Protein AF-A0A3C0SWF6-F1 (afdb_monomer_lite)

Structure (mmCIF, N/CA/C/O backbone):
data_AF-A0A3C0SWF6-F1
#
_entry.id   AF-A0A3C0SWF6-F1
#
loop_
_atom_site.group_PDB
_atom_site.id
_atom_site.type_symbol
_atom_site.label_atom_id
_atom_site.label_alt_id
_atom_site.label_comp_id
_atom_site.label_asym_id
_atom_site.label_entity_id
_atom_site.label_seq_id
_atom_site.pdbx_PDB_ins_code
_atom_site.Cartn_x
_atom_site.Cartn_y
_atom_site.Cartn_z
_atom_site.occupancy
_atom_site.B_iso_or_equiv
_atom_site.auth_seq_id
_atom_site.auth_comp_id
_atom_site.auth_asym_id
_atom_site.auth_atom_id
_atom_site.pdbx_PDB_model_num
ATOM 1 N N . TRP A 1 1 ? 19.544 6.822 5.016 1.00 83.38 1 TRP A N 1
ATOM 2 C CA . TRP A 1 1 ? 19.284 5.427 5.422 1.00 83.38 1 TRP A CA 1
ATOM 3 C C . TRP A 1 1 ? 18.343 4.693 4.468 1.00 83.38 1 TRP A C 1
ATOM 5 O O . TRP A 1 1 ? 18.653 3.561 4.150 1.00 83.38 1 TRP A O 1
ATOM 15 N N . LYS A 1 2 ? 17.241 5.299 3.978 1.00 89.31 2 LYS A N 1
ATOM 16 C CA . LYS A 1 2 ? 16.366 4.669 2.956 1.00 89.31 2 LYS A CA 1
ATOM 17 C C . LYS A 1 2 ? 16.776 4.897 1.496 1.00 89.31 2 LYS A C 1
ATOM 19 O O . LYS A 1 2 ? 16.280 4.185 0.640 1.00 89.31 2 LYS A O 1
ATOM 24 N N . LEU A 1 3 ? 17.607 5.907 1.227 1.00 92.38 3 LEU A N 1
ATOM 25 C CA . LEU A 1 3 ? 18.119 6.206 -0.112 1.00 92.38 3 LEU A CA 1
ATOM 26 C C . LEU A 1 3 ? 19.487 5.544 -0.289 1.00 92.38 3 LEU A C 1
ATOM 28 O O . LEU A 1 3 ? 20.330 5.636 0.609 1.00 92.38 3 LEU A O 1
ATOM 32 N N . SER A 1 4 ? 19.685 4.905 -1.434 1.00 94.38 4 SER A N 1
ATOM 33 C CA . SER A 1 4 ? 20.866 4.139 -1.811 1.00 94.38 4 SER A CA 1
ATOM 34 C C . SER A 1 4 ? 21.376 4.560 -3.199 1.00 94.38 4 SER A C 1
ATOM 36 O O . SER A 1 4 ? 20.613 5.115 -3.992 1.00 94.38 4 SER A O 1
ATOM 38 N N . PRO A 1 5 ? 22.644 4.274 -3.549 1.00 94.62 5 PRO A N 1
ATOM 39 C CA . PRO A 1 5 ? 23.162 4.521 -4.899 1.00 94.62 5 PRO A CA 1
ATOM 40 C C . PRO A 1 5 ? 22.346 3.836 -6.008 1.00 94.62 5 PRO A C 1
ATOM 42 O O . PRO A 1 5 ? 22.230 4.365 -7.110 1.00 94.62 5 PRO A O 1
ATOM 45 N N . MET A 1 6 ? 21.711 2.700 -5.700 1.00 94.12 6 MET A N 1
ATOM 46 C CA . MET A 1 6 ? 20.859 1.968 -6.640 1.00 94.12 6 MET A CA 1
ATOM 47 C C . MET A 1 6 ? 19.614 2.766 -7.064 1.00 94.12 6 MET A C 1
ATOM 49 O O . MET A 1 6 ? 19.098 2.574 -8.164 1.00 94.12 6 MET A O 1
ATOM 53 N N . ASP A 1 7 ? 19.140 3.705 -6.240 1.00 95.25 7 ASP A N 1
ATOM 54 C CA . ASP A 1 7 ? 17.990 4.552 -6.586 1.00 95.25 7 ASP A CA 1
ATOM 55 C C . ASP A 1 7 ? 18.318 5.524 -7.735 1.00 95.25 7 ASP A C 1
ATOM 57 O O . ASP A 1 7 ? 17.443 5.896 -8.517 1.00 95.25 7 ASP A O 1
ATOM 61 N N . LEU A 1 8 ? 19.590 5.916 -7.879 1.00 94.19 8 LEU A N 1
ATOM 62 C CA . LEU A 1 8 ? 20.048 6.752 -8.992 1.00 94.19 8 LEU A CA 1
ATOM 63 C C . LEU A 1 8 ? 20.180 5.934 -10.280 1.00 94.19 8 LEU A C 1
ATOM 65 O O . LEU A 1 8 ? 19.680 6.349 -11.326 1.00 94.19 8 LEU A O 1
ATOM 69 N N . GLU A 1 9 ? 20.785 4.750 -10.186 1.00 95.19 9 GLU A N 1
ATOM 70 C CA . GLU A 1 9 ? 20.928 3.822 -11.314 1.00 95.19 9 GLU A CA 1
ATOM 71 C C . GLU A 1 9 ? 19.566 3.371 -11.852 1.00 95.19 9 GLU A C 1
ATOM 73 O O . GLU A 1 9 ? 19.321 3.380 -13.059 1.00 95.19 9 GLU A O 1
ATOM 78 N N . SER A 1 10 ? 18.633 3.035 -10.957 1.00 93.88 10 SER A N 1
ATOM 79 C CA . SER A 1 10 ? 17.275 2.649 -11.352 1.00 93.88 10 SER A CA 1
ATOM 80 C C . SER A 1 10 ? 16.518 3.787 -12.033 1.00 93.88 10 SER A C 1
ATOM 82 O O . SER A 1 10 ? 15.795 3.545 -13.002 1.00 93.88 10 SER A O 1
ATOM 84 N N . ARG A 1 11 ? 16.741 5.039 -11.613 1.00 94.62 11 ARG A N 1
ATOM 85 C CA . ARG A 1 11 ? 16.189 6.213 -12.296 1.00 94.62 11 ARG A CA 1
ATOM 86 C C . ARG A 1 11 ? 16.772 6.395 -13.699 1.00 94.62 11 ARG A C 1
ATOM 88 O O . ARG A 1 11 ? 16.016 6.709 -14.615 1.00 94.62 11 ARG A O 1
ATOM 95 N N . ALA A 1 12 ? 18.079 6.196 -13.884 1.00 96.75 12 ALA A N 1
ATOM 96 C CA . ALA A 1 12 ? 18.709 6.260 -15.207 1.00 96.75 12 ALA A CA 1
ATOM 97 C C . ALA A 1 12 ? 18.172 5.170 -16.156 1.00 96.75 12 ALA A C 1
ATOM 99 O O . ALA A 1 12 ? 17.997 5.412 -17.348 1.00 96.75 12 ALA A O 1
ATOM 100 N N . LYS A 1 13 ? 17.823 4.000 -15.609 1.00 97.06 13 LYS A N 1
ATOM 101 C CA . LYS A 1 13 ? 17.287 2.838 -16.335 1.00 97.06 13 LYS A CA 1
ATOM 102 C C . LYS A 1 13 ? 15.761 2.805 -16.448 1.00 97.06 13 LYS A C 1
ATOM 104 O O . LYS A 1 13 ? 15.183 1.747 -16.689 1.00 97.06 13 LYS A O 1
ATOM 109 N N . TRP A 1 14 ? 15.082 3.944 -16.306 1.00 96.56 14 TRP A N 1
ATOM 110 C CA . TRP A 1 14 ? 13.614 4.031 -16.315 1.00 96.56 14 TRP A CA 1
ATOM 111 C C . TRP A 1 14 ? 12.944 3.249 -17.461 1.00 96.56 14 TRP A C 1
ATOM 113 O O . TRP A 1 14 ? 11.973 2.521 -17.249 1.00 96.56 14 TRP A O 1
ATOM 123 N N . VAL A 1 15 ? 13.477 3.375 -18.681 1.00 98.00 15 VAL A N 1
ATOM 124 C CA . VAL A 1 15 ? 12.935 2.703 -19.874 1.00 98.00 15 VAL A CA 1
ATOM 125 C C . VAL A 1 15 ? 13.114 1.185 -19.799 1.00 98.00 15 VAL A C 1
ATOM 127 O O . VAL A 1 15 ? 12.210 0.446 -20.179 1.00 98.00 15 VAL A O 1
ATOM 130 N N . GLU A 1 16 ? 14.250 0.708 -19.291 1.00 98.19 16 GLU A N 1
ATOM 131 C CA . GLU A 1 16 ? 14.536 -0.725 -19.139 1.00 98.19 16 GLU A CA 1
ATOM 132 C C . GLU A 1 16 ? 13.604 -1.359 -18.102 1.00 98.19 16 GLU A C 1
ATOM 134 O O . GLU A 1 16 ? 12.998 -2.393 -18.374 1.00 98.19 16 GLU A O 1
ATOM 139 N N . TYR A 1 17 ? 13.406 -0.693 -16.959 1.00 97.56 17 TYR A N 1
ATOM 140 C CA . TYR A 1 17 ? 12.436 -1.122 -15.948 1.00 97.56 17 TYR A CA 1
ATOM 141 C C . TYR A 1 17 ? 11.002 -1.120 -16.480 1.00 97.56 17 TYR A C 1
ATOM 143 O O . TYR A 1 17 ? 10.232 -2.022 -16.160 1.00 97.56 17 TYR A O 1
ATOM 151 N N . SER A 1 18 ? 10.645 -0.137 -17.311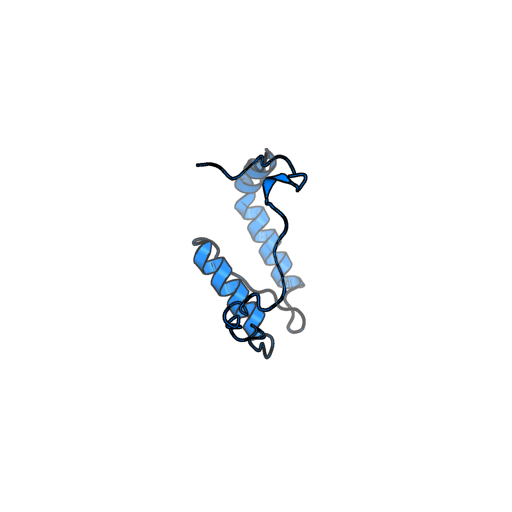 1.00 97.50 18 SER A N 1
ATOM 152 C CA . SER A 1 18 ? 9.315 -0.075 -17.928 1.00 97.50 18 SER A CA 1
ATOM 153 C C . SER A 1 18 ? 9.077 -1.263 -18.862 1.00 97.50 18 SER A C 1
ATOM 155 O O . SER A 1 18 ? 8.056 -1.929 -18.731 1.00 97.50 18 SER A O 1
ATOM 157 N N . LYS A 1 19 ? 10.049 -1.591 -19.726 1.00 98.25 19 LYS A N 1
ATOM 158 C CA . LYS A 1 19 ? 9.978 -2.766 -20.611 1.00 98.25 19 LYS A CA 1
ATOM 159 C C . LYS A 1 19 ? 9.888 -4.072 -19.827 1.00 98.25 19 LYS A C 1
ATOM 161 O O . LYS A 1 19 ? 9.005 -4.874 -20.090 1.00 98.25 19 LYS A O 1
ATOM 166 N N . ALA A 1 20 ? 10.744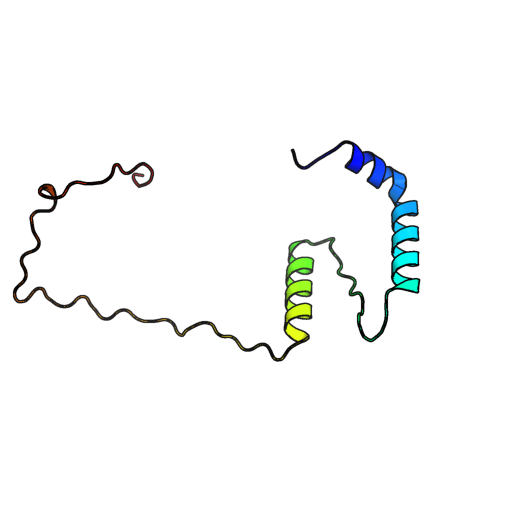 -4.248 -18.819 1.00 98.12 20 ALA A N 1
ATOM 167 C CA . ALA A 1 20 ? 10.724 -5.444 -17.978 1.00 98.12 20 ALA A CA 1
ATOM 168 C C . ALA A 1 20 ? 9.384 -5.614 -17.241 1.00 98.12 20 ALA A C 1
ATOM 170 O O . ALA A 1 20 ? 8.889 -6.730 -17.094 1.00 98.12 20 ALA A O 1
ATOM 171 N N . LYS A 1 21 ? 8.779 -4.507 -16.794 1.00 97.62 21 LYS A N 1
ATOM 172 C CA . LYS A 1 21 ? 7.441 -4.503 -16.198 1.00 97.62 21 LYS A CA 1
ATOM 173 C C . LYS A 1 21 ? 6.391 -4.949 -17.222 1.00 97.62 21 LYS A C 1
ATOM 175 O O . LYS A 1 21 ? 5.583 -5.810 -16.899 1.00 97.62 21 LYS A O 1
ATOM 180 N N . ASP A 1 22 ? 6.406 -4.400 -18.433 1.00 98.06 22 ASP A N 1
ATOM 181 C CA . ASP A 1 22 ? 5.446 -4.766 -19.483 1.00 98.06 22 ASP A CA 1
ATOM 182 C C . ASP A 1 22 ? 5.591 -6.247 -19.901 1.00 98.06 22 ASP A C 1
ATOM 184 O O . ASP A 1 22 ? 4.586 -6.949 -20.013 1.00 98.06 22 ASP A O 1
ATOM 188 N N . ASP A 1 23 ? 6.822 -6.761 -20.011 1.00 98.44 23 ASP A N 1
ATOM 189 C CA . ASP A 1 23 ? 7.093 -8.186 -20.257 1.00 98.44 23 ASP A CA 1
ATOM 190 C C . ASP A 1 23 ? 6.574 -9.076 -19.115 1.00 98.44 23 ASP A C 1
ATOM 192 O O . ASP A 1 23 ? 6.013 -10.145 -19.361 1.00 98.44 23 ASP A O 1
ATOM 196 N N . MET A 1 24 ? 6.719 -8.644 -17.857 1.00 98.25 24 MET A N 1
ATOM 197 C CA . MET A 1 24 ? 6.158 -9.350 -16.700 1.00 98.25 24 MET A CA 1
ATOM 198 C C . MET A 1 24 ? 4.628 -9.424 -16.785 1.00 98.25 24 MET A C 1
ATOM 200 O O . MET A 1 24 ? 4.065 -10.499 -16.571 1.00 98.25 24 MET A O 1
ATOM 204 N N . PHE A 1 25 ? 3.954 -8.319 -17.127 1.00 97.81 25 PHE A N 1
ATOM 205 C CA . PHE A 1 25 ? 2.498 -8.306 -17.313 1.00 97.81 25 PHE A CA 1
ATOM 206 C C . PHE A 1 25 ? 2.073 -9.281 -18.412 1.00 97.81 25 PHE A C 1
ATOM 208 O O . PHE A 1 25 ? 1.211 -10.118 -18.171 1.00 97.81 25 PHE A O 1
ATOM 215 N N . LEU A 1 26 ? 2.738 -9.247 -19.570 1.00 97.69 26 LEU A N 1
ATOM 216 C CA . LEU A 1 26 ? 2.415 -10.109 -20.710 1.00 97.69 26 LEU A CA 1
ATOM 217 C C . LEU A 1 26 ? 2.394 -11.607 -20.362 1.00 97.69 26 LEU A C 1
ATOM 219 O O . LEU A 1 26 ? 1.586 -12.352 -20.908 1.00 97.69 26 LEU A O 1
ATOM 223 N N . HIS A 1 27 ? 3.288 -12.051 -19.476 1.00 97.88 27 HIS A N 1
ATOM 224 C CA . HIS A 1 27 ? 3.450 -13.472 -19.160 1.00 97.88 27 HIS A CA 1
ATOM 225 C C . HIS A 1 27 ? 2.750 -13.914 -17.871 1.00 97.88 27 HIS A C 1
ATOM 227 O O . HIS A 1 27 ? 2.557 -15.114 -17.679 1.00 97.88 27 HIS A O 1
ATOM 233 N N . THR A 1 28 ? 2.424 -12.989 -16.963 1.00 98.19 28 THR A N 1
ATOM 234 C CA . THR A 1 28 ? 1.949 -13.339 -15.611 1.00 98.19 28 THR A CA 1
ATOM 235 C C . THR A 1 28 ? 0.585 -12.765 -15.251 1.00 98.19 28 THR A C 1
ATOM 237 O O . THR A 1 28 ? 0.025 -13.183 -14.242 1.00 98.19 28 THR A O 1
ATOM 240 N N . ASP A 1 29 ? 0.032 -11.856 -16.056 1.00 98.00 29 ASP A N 1
ATOM 241 C CA . ASP A 1 29 ? -1.327 -11.350 -15.867 1.00 98.00 29 ASP A CA 1
ATOM 242 C C . ASP A 1 29 ? -2.348 -12.337 -16.448 1.00 98.00 29 ASP A C 1
ATOM 244 O O . ASP A 1 29 ? -2.552 -12.418 -17.659 1.00 98.00 29 ASP A O 1
ATOM 248 N N . ILE A 1 30 ? -2.946 -13.146 -15.574 1.00 97.81 30 ILE A N 1
ATOM 249 C CA . ILE A 1 30 ? -3.892 -14.209 -15.935 1.00 97.81 30 ILE A CA 1
ATOM 250 C C . ILE A 1 30 ? -5.181 -14.069 -15.129 1.00 97.81 30 ILE A C 1
ATOM 252 O O . ILE A 1 30 ? -5.161 -13.588 -14.000 1.00 97.81 30 ILE A O 1
ATOM 256 N N . GLU A 1 31 ? -6.303 -14.557 -15.660 1.00 96.19 31 GLU A N 1
ATOM 257 C CA . GLU A 1 31 ? -7.625 -14.374 -15.037 1.00 96.19 31 GLU A CA 1
ATOM 258 C C . GLU A 1 31 ? -7.705 -14.903 -13.595 1.00 96.19 31 GLU A C 1
ATOM 260 O O . GLU A 1 31 ? -8.333 -14.275 -12.745 1.00 96.19 31 GLU A O 1
ATOM 265 N N . GLN A 1 32 ? -7.035 -16.021 -13.286 1.00 96.38 32 GLN A N 1
ATOM 266 C CA . GLN A 1 32 ? -7.010 -16.561 -11.920 1.00 96.38 32 GLN A CA 1
ATOM 267 C C . GLN A 1 32 ? -6.093 -15.798 -10.945 1.00 96.38 32 GLN A C 1
ATOM 269 O O . GLN A 1 32 ? -6.182 -16.009 -9.737 1.00 96.38 32 GLN A O 1
ATOM 274 N N . ALA A 1 33 ? -5.188 -14.957 -11.448 1.00 96.19 33 ALA A N 1
ATOM 275 C CA . ALA A 1 33 ? -4.211 -14.211 -10.658 1.00 96.19 33 ALA A CA 1
ATOM 276 C C . ALA A 1 33 ? -3.887 -12.863 -11.335 1.00 96.19 33 ALA A C 1
ATOM 278 O O . ALA A 1 33 ? -2.768 -12.670 -11.816 1.00 96.19 33 ALA A O 1
ATOM 279 N N . PRO A 1 34 ? -4.864 -11.942 -11.404 1.00 96.88 34 PRO A N 1
ATOM 280 C CA . PRO A 1 34 ? -4.715 -10.707 -12.158 1.00 96.88 34 PRO A CA 1
ATOM 281 C C . PRO A 1 34 ? -3.795 -9.715 -11.446 1.00 96.88 34 PRO A C 1
ATOM 283 O O . PRO A 1 34 ? -3.823 -9.569 -10.216 1.00 96.88 34 PRO A O 1
ATOM 286 N N . TRP A 1 35 ? -3.038 -8.957 -12.230 1.00 97.88 35 TRP A N 1
ATOM 287 C CA . TRP A 1 35 ? -2.318 -7.787 -11.757 1.00 97.88 35 TRP A CA 1
ATOM 288 C C . TRP A 1 35 ? -3.189 -6.528 -11.837 1.00 97.88 35 TRP A C 1
ATOM 290 O O . TRP A 1 35 ? -3.787 -6.211 -12.861 1.00 97.88 35 TRP A O 1
ATOM 300 N N . TRP A 1 36 ? -3.183 -5.727 -10.768 1.00 96.81 36 TRP A N 1
ATOM 301 C CA . TRP A 1 36 ? -3.923 -4.463 -10.707 1.00 96.81 36 TRP A CA 1
ATOM 302 C C . TRP A 1 36 ? -2.972 -3.266 -10.681 1.00 96.81 36 TRP A C 1
ATOM 304 O O . TRP A 1 36 ? -2.153 -3.120 -9.772 1.00 96.81 36 TRP A O 1
ATOM 314 N N . VAL A 1 37 ? -3.094 -2.373 -11.665 1.00 97.19 37 VAL A N 1
ATOM 315 C CA . VAL A 1 37 ? -2.272 -1.157 -11.752 1.00 97.19 37 VAL A CA 1
ATOM 316 C C . VAL A 1 37 ? -2.897 -0.036 -10.920 1.00 97.19 37 VAL A C 1
ATOM 318 O O . VAL A 1 37 ? -4.052 0.334 -11.121 1.00 97.19 37 VAL A O 1
ATOM 321 N N . VAL A 1 38 ? -2.118 0.557 -10.011 1.00 97.44 38 VAL A N 1
ATOM 322 C CA . VAL A 1 38 ? -2.556 1.675 -9.158 1.00 97.44 38 VAL A CA 1
ATOM 323 C C . VAL A 1 38 ? -1.753 2.929 -9.493 1.00 97.44 38 VAL A C 1
ATOM 325 O O . VAL A 1 38 ? -0.529 2.935 -9.380 1.00 97.44 38 VAL A O 1
ATOM 328 N N . ASN A 1 39 ? -2.435 4.020 -9.853 1.00 97.31 39 ASN A N 1
ATOM 329 C CA . ASN A 1 39 ? -1.778 5.317 -10.023 1.00 97.31 39 ASN A CA 1
ATOM 330 C C . ASN A 1 39 ? -1.298 5.851 -8.659 1.00 97.31 39 ASN A C 1
ATOM 332 O O . ASN A 1 39 ? -2.103 6.072 -7.747 1.00 97.31 39 ASN A O 1
ATOM 336 N N . ALA A 1 40 ? 0.017 6.056 -8.542 1.00 97.00 40 ALA A N 1
ATOM 337 C CA . ALA A 1 40 ? 0.703 6.392 -7.300 1.00 97.00 40 ALA A CA 1
ATOM 338 C C . ALA A 1 40 ? 1.205 7.845 -7.189 1.00 97.00 40 ALA A C 1
ATOM 340 O O . ALA A 1 40 ? 1.821 8.177 -6.172 1.00 97.00 40 ALA A O 1
ATOM 341 N N . ASP A 1 41 ? 0.904 8.720 -8.157 1.00 97.62 41 ASP A N 1
ATOM 342 C CA . ASP A 1 41 ? 1.377 10.116 -8.151 1.00 97.62 41 ASP A CA 1
ATOM 343 C C . ASP A 1 41 ? 0.897 10.872 -6.900 1.00 97.62 41 ASP A C 1
ATOM 345 O O . ASP A 1 41 ? 1.662 11.575 -6.235 1.00 97.62 41 ASP A O 1
ATOM 349 N N . ILE A 1 42 ? -0.365 10.652 -6.506 1.00 98.25 42 ILE A N 1
ATOM 350 C CA . ILE A 1 42 ? -0.928 11.138 -5.240 1.00 98.25 42 ILE A CA 1
ATOM 351 C C . ILE A 1 42 ? -0.996 9.978 -4.243 1.00 98.25 42 ILE A C 1
ATOM 353 O O . ILE A 1 42 ? -1.949 9.197 -4.225 1.00 98.25 42 ILE A O 1
ATOM 357 N N . LYS A 1 43 ? -0.011 9.912 -3.338 1.00 96.94 43 LYS A N 1
ATOM 358 C CA . LYS A 1 43 ? 0.146 8.825 -2.347 1.00 96.94 43 LYS A CA 1
ATOM 359 C C . LYS A 1 43 ? -1.117 8.528 -1.535 1.00 96.94 43 LYS A C 1
ATOM 361 O O . LYS A 1 43 ? -1.392 7.367 -1.244 1.00 96.94 43 LYS A O 1
ATOM 366 N N . ARG A 1 44 ? -1.877 9.559 -1.140 1.00 97.81 44 ARG A N 1
ATOM 367 C CA . ARG A 1 44 ? -3.125 9.383 -0.375 1.00 97.81 44 ARG A CA 1
ATOM 368 C C . ARG A 1 44 ? -4.168 8.625 -1.197 1.00 97.81 44 ARG A C 1
ATOM 370 O O . ARG A 1 44 ? -4.732 7.656 -0.700 1.00 97.81 44 ARG A O 1
ATOM 377 N N . ASN A 1 45 ? -4.373 9.033 -2.445 1.00 98.25 45 ASN A N 1
ATOM 378 C CA . ASN A 1 45 ? -5.367 8.435 -3.332 1.00 98.25 45 ASN A CA 1
ATOM 379 C C . ASN A 1 45 ? -4.974 7.003 -3.697 1.00 98.25 45 ASN A C 1
ATOM 381 O O . ASN A 1 45 ? -5.806 6.110 -3.611 1.00 98.25 45 ASN A O 1
ATOM 385 N N . ALA A 1 46 ? -3.695 6.768 -4.000 1.00 98.31 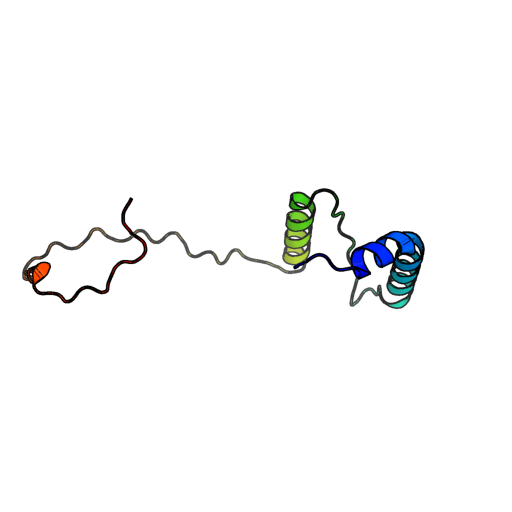46 ALA A N 1
ATOM 386 C CA . ALA A 1 46 ? -3.166 5.438 -4.297 1.00 98.31 46 ALA A CA 1
ATOM 387 C C . ALA A 1 46 ? -3.461 4.430 -3.177 1.00 98.31 46 ALA A C 1
ATOM 389 O O . ALA A 1 46 ? -3.959 3.336 -3.427 1.00 98.31 46 ALA A O 1
ATOM 390 N N . ARG A 1 47 ? -3.212 4.830 -1.922 1.00 98.44 47 ARG A N 1
ATOM 391 C CA . ARG A 1 47 ? -3.475 3.995 -0.741 1.00 98.44 47 ARG A CA 1
ATOM 392 C C . ARG A 1 47 ? -4.962 3.710 -0.567 1.00 98.44 47 ARG A C 1
ATOM 394 O O . ARG A 1 47 ? -5.328 2.556 -0.384 1.00 98.44 47 ARG A O 1
ATOM 401 N N . LEU A 1 48 ? -5.808 4.740 -0.643 1.00 98.00 48 LEU A N 1
ATOM 402 C CA . LEU A 1 48 ? -7.258 4.582 -0.488 1.00 98.00 48 LEU A CA 1
ATOM 403 C C . LEU A 1 48 ? -7.858 3.708 -1.595 1.00 98.00 48 LEU A C 1
ATOM 405 O O . LEU A 1 48 ? -8.663 2.832 -1.299 1.00 98.00 48 LEU A O 1
ATOM 409 N N . ASN A 1 49 ? -7.427 3.900 -2.844 1.00 98.00 49 ASN A N 1
ATOM 410 C CA . ASN A 1 49 ? -7.873 3.094 -3.978 1.00 98.00 49 ASN A CA 1
ATOM 411 C C . ASN A 1 49 ? -7.427 1.636 -3.844 1.00 98.00 49 ASN A C 1
ATOM 413 O O . ASN A 1 49 ? -8.241 0.744 -4.047 1.00 98.00 49 ASN A O 1
ATOM 417 N N . CYS A 1 50 ? -6.173 1.392 -3.450 1.00 98.00 50 CYS A N 1
ATOM 418 C CA . CYS A 1 50 ? -5.658 0.041 -3.231 1.00 98.00 50 CYS A CA 1
ATOM 419 C C . CYS A 1 50 ? -6.434 -0.689 -2.120 1.00 98.00 50 CYS A C 1
ATOM 421 O O . CYS A 1 50 ? -6.914 -1.798 -2.337 1.00 98.00 50 CYS A O 1
ATOM 423 N N . ILE A 1 51 ? -6.641 -0.041 -0.965 1.00 96.06 51 ILE A N 1
ATOM 424 C CA . ILE A 1 51 ? -7.419 -0.610 0.150 1.00 96.06 51 ILE A CA 1
ATOM 425 C C . ILE A 1 51 ? -8.858 -0.894 -0.289 1.00 96.06 51 ILE A C 1
ATOM 427 O O . ILE A 1 51 ? -9.371 -1.981 -0.045 1.00 96.06 51 ILE A O 1
ATOM 431 N N . ARG A 1 52 ? -9.504 0.061 -0.969 1.00 95.50 52 ARG A N 1
ATOM 432 C CA . ARG A 1 52 ? -10.876 -0.104 -1.458 1.00 95.50 52 ARG A CA 1
ATOM 433 C C . ARG A 1 52 ? -10.997 -1.265 -2.444 1.00 95.50 52 ARG A C 1
ATOM 435 O O . ARG A 1 52 ? -11.920 -2.056 -2.302 1.00 95.50 52 ARG A O 1
ATOM 442 N N . HIS A 1 53 ? -10.089 -1.356 -3.417 1.00 96.12 53 HIS A N 1
ATOM 443 C CA . HIS A 1 53 ? -10.071 -2.432 -4.413 1.00 96.12 53 HIS A CA 1
ATOM 444 C C . HIS A 1 53 ? -9.870 -3.800 -3.767 1.00 96.12 53 HIS A C 1
ATOM 446 O O . HIS A 1 53 ? -10.560 -4.750 -4.117 1.00 96.12 53 HIS A O 1
ATOM 452 N N . PHE A 1 54 ? -8.953 -3.896 -2.802 1.00 95.00 54 PHE A N 1
ATOM 453 C CA . PHE A 1 54 ? -8.702 -5.136 -2.076 1.00 95.00 54 PHE A CA 1
ATOM 454 C C . PHE A 1 54 ? -9.927 -5.580 -1.270 1.00 95.00 54 PHE A C 1
ATOM 456 O O . PHE A 1 54 ? -10.353 -6.725 -1.382 1.00 95.00 54 PHE A O 1
ATOM 463 N N . LEU A 1 55 ? -10.534 -4.665 -0.505 1.00 94.38 55 LEU A N 1
ATOM 464 C CA . LEU A 1 55 ? -11.734 -4.966 0.276 1.00 94.38 55 LEU A CA 1
ATOM 465 C C . LEU A 1 55 ? -12.937 -5.319 -0.607 1.00 94.38 55 LEU A C 1
ATOM 467 O O . LEU A 1 55 ? -13.767 -6.108 -0.178 1.00 94.38 55 LEU A O 1
ATOM 471 N N . SER A 1 56 ? -13.031 -4.790 -1.835 1.00 93.88 56 SER A N 1
ATOM 472 C CA . SER A 1 56 ? -14.128 -5.126 -2.752 1.00 93.88 56 SER A CA 1
ATOM 473 C C . SER A 1 56 ? -14.005 -6.506 -3.403 1.00 93.88 56 SER A C 1
ATOM 475 O O . SER A 1 56 ? -14.947 -6.922 -4.071 1.00 93.88 56 SER A O 1
ATOM 477 N N . GLN A 1 57 ? -12.873 -7.206 -3.258 1.00 93.50 57 GLN A N 1
ATOM 478 C CA . GLN A 1 57 ? -12.720 -8.577 -3.773 1.00 93.50 57 GLN A CA 1
ATOM 479 C C . GLN A 1 57 ? -13.446 -9.621 -2.911 1.00 93.50 57 GLN A C 1
ATOM 481 O O . GLN A 1 57 ? -13.591 -10.768 -3.325 1.00 93.50 57 GLN A O 1
ATOM 486 N N . PHE A 1 58 ? -13.890 -9.238 -1.714 1.00 91.44 58 PHE A N 1
ATOM 487 C CA . PHE A 1 58 ? -14.535 -10.122 -0.750 1.00 91.44 58 PHE A CA 1
ATOM 488 C C . PHE A 1 58 ? -15.782 -9.438 -0.184 1.00 91.44 58 PHE A C 1
ATOM 490 O O . PHE A 1 58 ? -15.879 -8.211 -0.191 1.00 91.44 58 PHE A O 1
ATOM 497 N N . ASP A 1 59 ? -16.724 -10.216 0.347 1.00 90.62 59 ASP A N 1
ATOM 498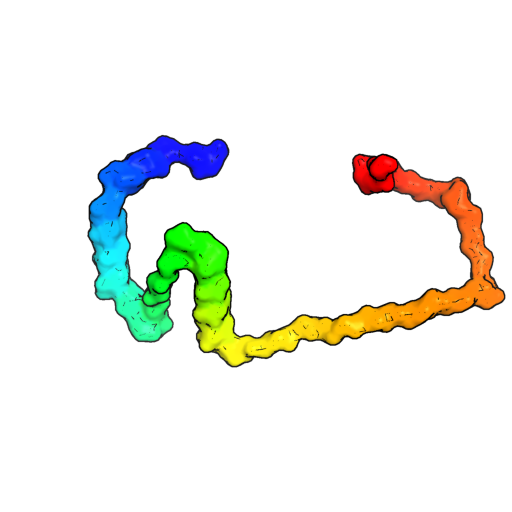 C CA . ASP A 1 59 ? -17.854 -9.671 1.108 1.00 90.62 59 ASP A CA 1
ATOM 499 C C . ASP A 1 59 ? -17.374 -9.219 2.499 1.00 90.62 59 ASP A C 1
ATOM 501 O O . ASP A 1 59 ? -17.519 -9.914 3.506 1.00 90.62 59 ASP A O 1
ATOM 505 N N . TYR A 1 60 ? -16.668 -8.086 2.528 1.00 87.12 60 TYR A N 1
ATOM 506 C CA . TYR A 1 60 ? -16.109 -7.516 3.745 1.00 87.12 60 TYR A CA 1
ATOM 507 C C . TYR A 1 60 ? -17.209 -6.868 4.590 1.00 87.12 60 TYR A C 1
ATOM 509 O O . TYR A 1 60 ? -17.854 -5.906 4.169 1.00 87.12 60 TYR A O 1
ATOM 517 N N . GLN A 1 61 ? -17.360 -7.353 5.821 1.00 87.50 61 GLN A N 1
ATOM 518 C CA . GLN A 1 61 ? -18.242 -6.766 6.824 1.00 87.50 61 GLN A CA 1
ATOM 519 C C . GLN A 1 61 ? -17.426 -5.991 7.856 1.00 87.50 61 GLN A C 1
ATOM 521 O O . GLN A 1 61 ? -16.343 -6.417 8.263 1.00 87.50 61 GLN A O 1
ATOM 526 N N . ASP A 1 62 ? -17.955 -4.850 8.293 1.00 84.44 62 ASP A N 1
ATOM 527 C CA . ASP A 1 62 ? -17.343 -4.085 9.372 1.00 84.44 62 ASP A CA 1
ATOM 528 C C . ASP A 1 62 ? -17.535 -4.819 10.705 1.00 84.44 62 ASP A C 1
ATOM 530 O O . ASP A 1 62 ? -18.646 -4.931 11.221 1.00 84.44 62 ASP A O 1
ATOM 534 N N . LEU A 1 63 ? -16.432 -5.335 11.247 1.00 85.94 63 LEU A N 1
ATOM 535 C CA . LEU A 1 63 ? -16.388 -6.036 12.531 1.00 85.94 6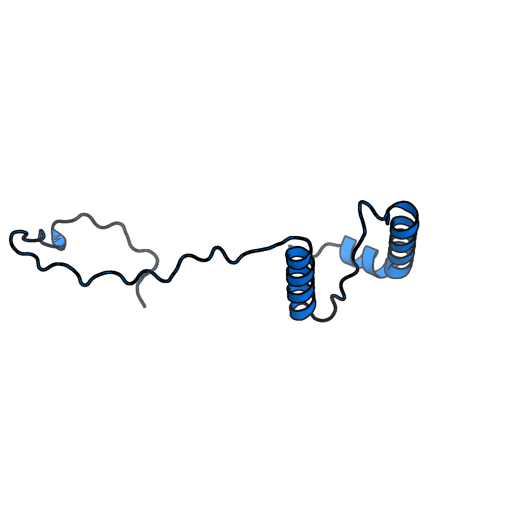3 LEU A CA 1
ATOM 536 C C . LEU A 1 63 ? -16.051 -5.103 13.699 1.00 85.94 63 LEU A C 1
ATOM 538 O O . LEU A 1 63 ? -15.756 -5.588 14.794 1.00 85.94 63 LEU A O 1
ATOM 542 N N . THR A 1 64 ? -16.043 -3.783 13.484 1.00 87.88 64 THR A N 1
ATOM 543 C CA . THR A 1 64 ? -15.762 -2.814 14.544 1.00 87.88 64 THR A CA 1
ATOM 544 C C . THR A 1 64 ? -16.761 -3.021 15.683 1.00 87.88 64 THR A C 1
ATOM 546 O O . THR A 1 64 ? -17.968 -2.865 15.472 1.00 87.88 64 THR A O 1
ATOM 549 N N . PRO A 1 65 ? -16.294 -3.377 16.897 1.00 85.31 65 PRO A N 1
ATOM 550 C CA . PRO A 1 65 ? -17.188 -3.555 18.026 1.00 85.31 65 PRO A CA 1
ATOM 551 C C . PRO A 1 65 ? -17.956 -2.259 18.291 1.00 85.31 65 PRO A C 1
ATOM 553 O O . PRO A 1 65 ? -17.387 -1.169 18.146 1.00 85.31 65 PRO A O 1
ATOM 556 N N . PRO A 1 66 ? -19.229 -2.341 18.710 1.00 87.38 66 PRO A N 1
ATOM 557 C CA . PRO A 1 66 ? -19.966 -1.153 19.094 1.00 87.38 66 PRO A CA 1
ATOM 558 C C . PRO A 1 66 ? -19.214 -0.430 20.211 1.00 87.38 66 PRO A C 1
ATOM 560 O O . PRO A 1 66 ? -18.575 -1.052 21.064 1.00 87.38 66 PRO A O 1
ATOM 563 N N . LYS A 1 67 ? -19.300 0.901 20.208 1.00 89.56 67 LYS A N 1
ATOM 564 C CA . LYS A 1 67 ? -18.722 1.717 21.272 1.00 89.56 67 LYS A CA 1
ATOM 565 C C . LYS A 1 67 ? -19.292 1.248 22.613 1.00 89.56 67 LYS A C 1
ATOM 567 O O . LYS A 1 67 ? -20.492 1.349 22.848 1.00 89.56 67 LYS A O 1
ATOM 572 N N . ILE A 1 68 ? -18.421 0.742 23.480 1.00 90.75 68 ILE A N 1
ATOM 573 C CA . ILE A 1 68 ? -18.794 0.345 24.834 1.00 90.75 68 ILE A CA 1
ATOM 574 C C . ILE A 1 68 ? -18.802 1.610 25.687 1.00 90.75 68 ILE A C 1
ATOM 576 O O . ILE A 1 68 ? -17.768 2.259 25.860 1.00 90.75 68 ILE A O 1
ATOM 580 N N . GLU A 1 69 ? -19.967 1.972 26.212 1.00 91.94 69 GLU A N 1
ATOM 581 C CA . GLU A 1 69 ? -20.055 2.986 27.257 1.00 91.94 69 GLU A CA 1
ATOM 582 C C . GLU A 1 69 ? -19.735 2.328 28.595 1.00 91.94 69 GLU A C 1
ATOM 584 O O . GLU A 1 69 ? -20.416 1.397 29.030 1.00 91.94 69 GLU A O 1
ATOM 589 N N . LEU A 1 70 ? -18.652 2.779 29.232 1.00 90.50 70 LEU A N 1
ATOM 590 C CA . LEU A 1 70 ? -18.317 2.303 30.565 1.00 90.50 70 LEU A CA 1
ATOM 591 C C . LEU A 1 70 ? -19.399 2.787 31.536 1.00 90.50 70 LEU A C 1
ATOM 593 O O . LEU A 1 70 ? -19.718 3.981 31.533 1.00 90.50 70 LEU A O 1
ATOM 597 N N . PRO A 1 71 ? -19.948 1.902 32.385 1.00 91.12 71 PRO A N 1
ATOM 598 C CA . PRO A 1 71 ? -20.855 2.338 33.429 1.00 91.12 71 PRO A CA 1
ATOM 599 C C . PRO A 1 71 ? -20.139 3.332 34.358 1.00 91.12 71 PRO A C 1
ATOM 601 O O . PRO A 1 71 ? -18.909 3.276 34.500 1.00 91.12 71 PRO A O 1
ATOM 604 N N . PRO A 1 72 ? -20.886 4.235 35.020 1.00 90.81 72 PRO A N 1
ATOM 605 C CA . PRO A 1 72 ? -20.300 5.103 36.027 1.00 90.81 72 PRO A CA 1
ATOM 606 C C . PRO A 1 72 ? -19.606 4.255 37.094 1.00 90.81 72 PRO A C 1
ATOM 608 O O . PRO A 1 72 ? -20.043 3.151 37.433 1.00 90.81 72 PRO A O 1
ATOM 611 N N . ARG A 1 73 ? -18.502 4.781 37.628 1.00 88.00 73 ARG A N 1
ATOM 612 C CA . ARG A 1 73 ? -17.763 4.113 38.697 1.00 88.00 73 ARG A CA 1
ATOM 613 C C . ARG A 1 73 ? -18.709 3.860 39.870 1.00 88.00 73 ARG A C 1
ATOM 615 O O . ARG A 1 73 ? -19.339 4.793 40.362 1.00 88.00 73 ARG A O 1
ATOM 622 N N . GLN A 1 74 ? -18.782 2.609 40.315 1.00 85.44 74 GLN A N 1
ATOM 623 C CA . GLN A 1 74 ? -19.584 2.256 41.482 1.00 85.44 74 GLN A CA 1
ATOM 624 C C . GLN A 1 74 ? -19.075 3.019 42.718 1.00 85.44 74 GLN A C 1
ATOM 626 O O . GLN A 1 74 ? -17.855 3.186 42.868 1.00 85.44 74 GLN A O 1
ATOM 631 N N . PRO A 1 75 ? -19.978 3.499 43.591 1.00 83.19 75 PRO A N 1
ATOM 632 C CA . PRO A 1 75 ? -19.579 4.131 44.837 1.00 83.19 75 PRO A CA 1
ATOM 633 C C . PRO A 1 75 ? -18.805 3.131 45.701 1.00 83.19 75 PRO A C 1
ATOM 635 O O . PRO A 1 75 ? -19.082 1.932 45.711 1.00 83.19 75 PRO A O 1
ATOM 638 N N . ALA A 1 76 ? -17.806 3.623 46.427 1.00 80.25 76 ALA A N 1
ATOM 639 C CA . ALA A 1 76 ? -17.053 2.805 47.363 1.00 80.25 76 ALA A CA 1
ATOM 640 C C . ALA A 1 76 ? -17.878 2.628 48.647 1.00 80.25 76 ALA A C 1
ATOM 642 O O . ALA A 1 76 ? -17.710 3.384 49.595 1.00 80.25 76 ALA A O 1
ATOM 643 N N . GLU A 1 77 ? -18.808 1.671 48.662 1.00 77.88 77 GLU A N 1
ATOM 644 C CA . GLU A 1 77 ? -19.692 1.461 49.820 1.00 77.88 77 GLU A CA 1
ATOM 645 C C . GLU A 1 77 ? -18.928 0.955 51.050 1.00 77.88 77 GLU A C 1
ATOM 647 O O . GLU A 1 77 ? -19.118 1.464 52.147 1.00 77.88 77 GLU A O 1
ATOM 652 N N . ASN A 1 78 ? -18.024 -0.013 50.864 1.00 84.62 78 ASN A N 1
ATOM 653 C CA . ASN A 1 78 ? -17.318 -0.696 51.959 1.00 84.62 78 ASN A CA 1
ATOM 654 C C . ASN A 1 78 ? -15.804 -0.814 51.716 1.00 84.62 78 ASN A C 1
ATOM 656 O O . ASN A 1 78 ? -15.140 -1.692 52.266 1.00 84.62 78 ASN A O 1
ATOM 660 N N . TYR A 1 79 ? -15.249 0.033 50.847 1.00 83.62 79 TYR A N 1
ATOM 661 C CA . TYR A 1 79 ? -13.844 -0.029 50.452 1.00 83.62 79 TYR A CA 1
ATOM 662 C C . TYR A 1 79 ? -13.152 1.318 50.641 1.00 83.62 79 TYR A C 1
ATOM 664 O O . TYR A 1 79 ? -13.381 2.265 49.891 1.00 83.62 79 TYR A O 1
AT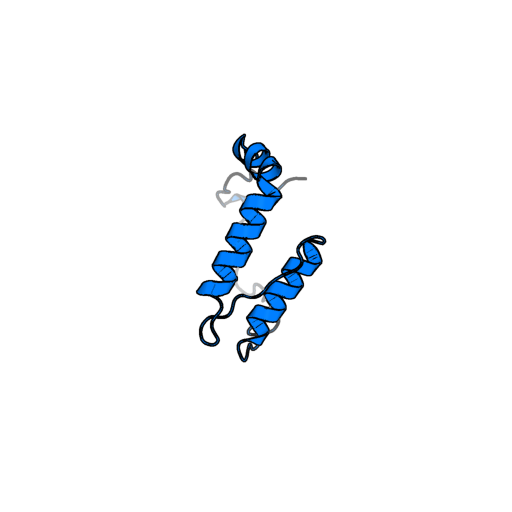OM 672 N N . THR A 1 80 ? -12.230 1.377 51.596 1.00 84.56 80 THR A N 1
ATOM 673 C CA . THR A 1 80 ? -11.305 2.502 51.728 1.00 84.56 80 THR A CA 1
ATOM 674 C C . THR A 1 80 ? -10.049 2.182 50.936 1.00 84.56 80 THR A C 1
ATOM 676 O O . THR A 1 80 ? -9.317 1.244 51.260 1.00 84.56 80 THR A O 1
ATOM 679 N N . ARG A 1 81 ? -9.787 2.954 49.878 1.00 83.62 81 ARG A N 1
ATOM 680 C CA . ARG A 1 81 ? -8.534 2.824 49.132 1.00 83.62 81 ARG A CA 1
ATOM 681 C C . ARG A 1 81 ? -7.361 3.163 50.070 1.00 83.62 81 ARG A C 1
ATOM 683 O O . ARG A 1 81 ? -7.432 4.195 50.738 1.00 83.62 81 ARG A O 1
ATOM 690 N N . PRO A 1 82 ? -6.285 2.355 50.103 1.00 87.88 82 PRO A N 1
ATOM 691 C CA . PRO A 1 82 ? -5.076 2.710 50.832 1.00 87.88 82 PRO A CA 1
ATOM 692 C C . PRO A 1 82 ? -4.530 4.072 50.382 1.00 87.88 82 PRO A C 1
ATOM 694 O O . PRO A 1 82 ? -4.662 4.410 49.198 1.00 87.88 82 PRO A O 1
ATOM 697 N N . PRO A 1 83 ? -3.895 4.832 51.286 1.00 90.62 83 PRO A N 1
ATOM 698 C CA . PRO A 1 83 ? -3.229 6.082 50.943 1.00 90.62 83 PRO A CA 1
ATOM 699 C C . PRO A 1 83 ? -2.301 5.923 49.726 1.00 90.62 83 PRO A C 1
ATOM 701 O O . PRO A 1 83 ? -1.620 4.905 49.576 1.00 90.62 83 PRO A O 1
ATOM 704 N N . ILE A 1 84 ? -2.326 6.888 48.805 1.00 85.25 84 ILE A N 1
ATOM 705 C CA . ILE A 1 84 ? -1.636 6.798 47.504 1.00 85.25 84 ILE A CA 1
ATOM 706 C C . ILE A 1 84 ? -0.105 6.705 47.650 1.00 85.25 84 ILE A C 1
ATOM 708 O O . ILE A 1 84 ? 0.577 6.060 46.857 1.00 85.25 84 ILE A O 1
ATOM 712 N N . ASP A 1 85 ? 0.404 7.306 48.717 1.00 87.69 85 ASP A N 1
ATOM 713 C CA . ASP A 1 85 ? 1.786 7.336 49.190 1.00 87.69 85 ASP A CA 1
ATOM 714 C C . ASP A 1 85 ? 2.258 6.005 49.796 1.00 87.69 85 ASP A C 1
ATOM 716 O O . ASP A 1 85 ? 3.457 5.744 49.840 1.00 87.69 85 ASP A O 1
ATOM 720 N N . SER A 1 86 ? 1.342 5.122 50.204 1.00 90.94 86 SER A N 1
ATOM 721 C CA . SER A 1 86 ? 1.697 3.767 50.658 1.00 90.94 86 SER A CA 1
ATOM 722 C C . SER A 1 86 ? 2.136 2.836 49.517 1.00 90.94 86 SER A C 1
ATOM 724 O O . SER A 1 86 ? 2.652 1.743 49.765 1.00 90.94 86 SER A O 1
ATOM 726 N N . GLN A 1 87 ? 1.934 3.246 48.261 1.00 90.25 87 GLN A N 1
ATOM 727 C CA . GLN A 1 87 ? 2.227 2.442 47.077 1.00 90.25 87 GLN A CA 1
ATOM 728 C C . GLN A 1 87 ? 3.625 2.748 46.534 1.00 90.25 87 GLN A C 1
ATOM 730 O O . GLN A 1 87 ? 4.096 3.883 46.562 1.00 90.25 87 GLN A O 1
ATOM 735 N N . ARG A 1 88 ? 4.299 1.724 46.001 1.00 90.56 88 ARG A N 1
ATOM 736 C CA . ARG A 1 88 ? 5.567 1.899 45.283 1.00 90.56 88 ARG A CA 1
ATOM 737 C C . ARG A 1 88 ? 5.272 2.228 43.825 1.00 90.56 88 ARG A C 1
ATOM 739 O O . ARG A 1 88 ? 4.760 1.379 43.099 1.00 90.56 88 ARG A O 1
ATOM 746 N N . TRP A 1 89 ? 5.607 3.443 43.416 1.00 88.44 89 TRP A N 1
ATOM 747 C CA . TRP A 1 89 ? 5.412 3.924 42.052 1.00 88.44 89 TRP A CA 1
ATOM 748 C C . TRP A 1 89 ? 6.588 3.523 41.162 1.00 88.44 89 TRP A C 1
ATOM 750 O O . TRP A 1 89 ? 7.738 3.502 41.603 1.00 88.44 89 TRP A O 1
ATOM 760 N N . VAL A 1 90 ? 6.296 3.199 39.904 1.00 87.75 90 VAL A N 1
ATOM 761 C CA . VAL A 1 90 ? 7.326 3.077 38.867 1.00 87.75 90 VAL A CA 1
ATOM 762 C C . VAL A 1 90 ? 7.701 4.486 38.417 1.00 87.75 90 VAL A C 1
ATOM 764 O O . VAL A 1 90 ? 6.827 5.343 38.307 1.00 87.75 90 VAL A O 1
ATOM 767 N N . THR A 1 91 ? 8.986 4.727 38.163 1.00 89.56 91 THR A N 1
ATOM 768 C CA . THR A 1 91 ? 9.468 6.015 37.655 1.00 89.56 91 THR A CA 1
ATOM 769 C C . THR A 1 91 ? 8.762 6.377 36.349 1.00 89.56 91 THR A C 1
ATOM 771 O O . THR A 1 91 ? 8.822 5.628 35.373 1.00 89.56 91 THR A O 1
ATOM 774 N N . GLU A 1 92 ? 8.109 7.535 36.328 1.00 87.62 92 GLU A N 1
ATOM 775 C CA . GLU A 1 92 ? 7.428 8.060 35.149 1.00 87.62 92 GLU A CA 1
ATOM 776 C C . GLU A 1 92 ? 8.427 8.835 34.277 1.00 87.62 92 GLU A C 1
ATOM 778 O O . GLU A 1 92 ? 8.898 9.905 34.648 1.00 87.62 92 GLU A O 1
ATOM 783 N N . TYR A 1 93 ? 8.798 8.264 33.127 1.00 84.50 93 TYR A N 1
ATOM 784 C CA . TYR A 1 93 ? 9.736 8.886 32.177 1.00 84.50 93 TYR A CA 1
ATOM 785 C C . TYR A 1 93 ? 9.043 9.752 31.114 1.00 84.50 93 TYR A C 1
ATOM 787 O O . TYR A 1 93 ? 9.700 10.551 30.450 1.00 84.50 93 TYR A O 1
ATOM 795 N N . TYR A 1 94 ? 7.728 9.594 30.953 1.00 78.56 94 TYR A N 1
ATOM 796 C CA . TYR A 1 94 ? 6.900 10.327 29.999 1.00 78.56 94 TYR A CA 1
ATOM 797 C C . TYR A 1 94 ? 5.534 10.560 30.651 1.00 78.56 94 TYR A C 1
ATOM 799 O O . TYR A 1 94 ? 4.777 9.605 30.799 1.00 78.56 94 TYR A O 1
ATOM 807 N N . GLY A 1 95 ? 5.240 11.791 31.077 1.00 65.81 95 GLY A N 1
ATOM 808 C CA . GLY A 1 95 ? 3.986 12.078 31.791 1.00 65.81 95 GLY A CA 1
ATOM 809 C C . GLY A 1 95 ? 3.898 13.410 32.535 1.00 65.81 95 GLY A C 1
ATOM 810 O O . GLY A 1 95 ? 2.935 13.630 33.260 1.00 65.81 95 GLY A O 1
ATOM 811 N N . VAL A 1 96 ? 4.858 14.317 32.354 1.00 53.22 96 VAL A N 1
ATOM 812 C CA . VAL A 1 96 ? 4.773 15.677 32.896 1.00 53.22 96 VAL A CA 1
ATOM 813 C C . VAL A 1 96 ? 4.975 16.637 31.730 1.00 53.22 96 VAL A C 1
ATOM 815 O O . VAL A 1 96 ? 6.050 16.633 31.127 1.00 53.22 96 VAL A O 1
ATOM 818 N N . ASP A 1 97 ? 3.922 17.380 31.386 1.00 50.62 97 ASP A N 1
ATOM 819 C CA . ASP A 1 97 ? 4.080 18.700 30.766 1.00 50.62 97 ASP A CA 1
ATOM 820 C C . ASP A 1 97 ? 4.650 19.669 31.814 1.00 50.62 97 ASP A C 1
ATOM 822 O O . ASP A 1 97 ? 4.136 19.661 32.960 1.00 50.62 97 ASP A O 1
#

pLDDT: mean 91.6, std 8.29, range [50.62, 98.44]

Sequence (97 aa):
WKLSPMDLESRAKWVEYSKAKDDMFLHTDIEQAPWWVVNADIKRNARLNCIRHFLSQFDYQDLTPPKIELPPRQPAENYTRPPIDSQRWVTEYYGVD

Secondary structure (DSSP, 8-state):
----HHHHHHHHTHHHHHHHHHHHHHHH-BTTB-------SSHHHHHHHHHHHHHTTTT----PPPPPPPPPPPP-SS--PPPGGGS-PPP-SS---

Radius of gyration: 27.93 Å; chains: 1; bounding box: 44×35×73 Å

Foldseek 3Di:
DPDDPVVVVCVVCVVVVVVVVVVCQVVPQDPVDHDDDFDPPPVVRSVVVVVVVVCVVDPDDDPPDPDDDDDPDDDCPPDDDPDPVVDDDDDDPDDDD